Protein AF-A0A813BUU3-F1 (afdb_monomer)

Sequence (68 aa):
MGQRGMSKELFTQLARSSACPNEVLDSPALLVLAPDSMEFATAREINEKFCTQMEVVHGKGSHYNMMQ

Mean predicted aligned error: 10.61 Å

Secondary structure (DSSP, 8-state):
----PPPHHHHHHHHHHTSS-SS-EEEEEEEEE-TT-GGGTTHHHHHTTTEEEEEEEE-SS-TTTTT-

Structure (mmCIF, N/CA/C/O backbone):
data_AF-A0A813BUU3-F1
#
_entry.id   AF-A0A813BUU3-F1
#
loop_
_atom_site.group_PDB
_atom_site.id
_atom_site.type_symbol
_atom_site.label_atom_id
_atom_site.label_alt_id
_atom_site.label_comp_id
_atom_site.label_asym_id
_atom_site.label_entity_id
_atom_site.label_seq_id
_atom_site.pdbx_PDB_ins_code
_atom_site.Cartn_x
_atom_site.Cartn_y
_atom_site.Cartn_z
_atom_site.occupancy
_atom_site.B_iso_or_equiv
_atom_site.auth_seq_id
_atom_site.auth_comp_id
_atom_site.auth_asym_id
_atom_site.auth_atom_id
_atom_site.pdbx_PDB_model_num
ATOM 1 N N . MET A 1 1 ? 0.305 45.052 -5.819 1.00 38.41 1 MET A N 1
ATOM 2 C CA . MET A 1 1 ? -0.449 43.785 -5.961 1.00 38.41 1 MET A CA 1
ATOM 3 C C . MET A 1 1 ? 0.498 42.648 -5.608 1.00 38.41 1 MET A C 1
ATOM 5 O O . MET A 1 1 ? 1.419 42.401 -6.368 1.00 38.41 1 MET A O 1
ATOM 9 N N . GLY A 1 2 ? 0.375 42.054 -4.418 1.00 42.38 2 GLY A N 1
ATOM 10 C CA . GLY A 1 2 ? 1.284 40.999 -3.955 1.00 42.38 2 GLY A CA 1
ATOM 11 C C . GLY A 1 2 ? 0.581 39.647 -3.944 1.00 42.38 2 GLY A C 1
ATOM 12 O O . GLY A 1 2 ? -0.300 39.438 -3.114 1.00 42.38 2 GLY A O 1
ATOM 13 N N . GLN A 1 3 ? 0.960 38.735 -4.840 1.00 51.56 3 GLN A N 1
ATOM 14 C CA . GLN A 1 3 ? 0.611 37.324 -4.683 1.00 51.56 3 GLN A CA 1
ATOM 15 C C . GLN A 1 3 ? 1.489 36.754 -3.563 1.00 51.56 3 GLN A C 1
ATOM 17 O O . GLN A 1 3 ? 2.687 36.549 -3.745 1.00 51.56 3 GLN A O 1
ATOM 22 N N . ARG A 1 4 ? 0.907 36.532 -2.378 1.00 55.00 4 ARG A N 1
ATOM 23 C CA . ARG A 1 4 ? 1.539 35.688 -1.357 1.00 55.00 4 ARG A CA 1
ATOM 24 C C . ARG A 1 4 ? 1.439 34.249 -1.846 1.00 55.00 4 ARG A C 1
ATOM 26 O O . ARG A 1 4 ? 0.362 33.663 -1.812 1.00 55.00 4 ARG A O 1
ATOM 33 N N . GLY A 1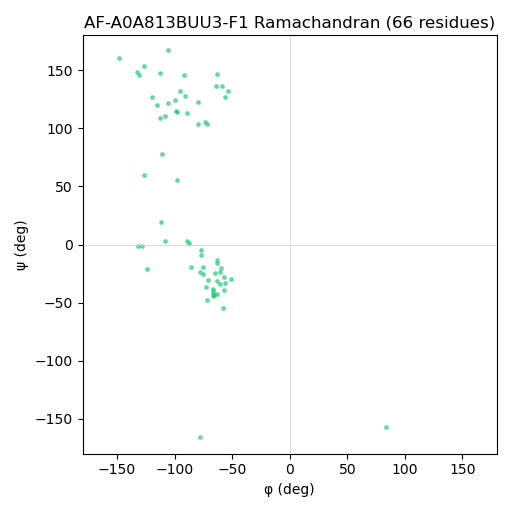 5 ? 2.552 33.714 -2.340 1.00 63.62 5 GLY A N 1
ATOM 34 C CA . GLY A 1 5 ? 2.675 32.288 -2.614 1.00 63.62 5 GLY A CA 1
ATOM 35 C C . GLY A 1 5 ? 2.441 31.491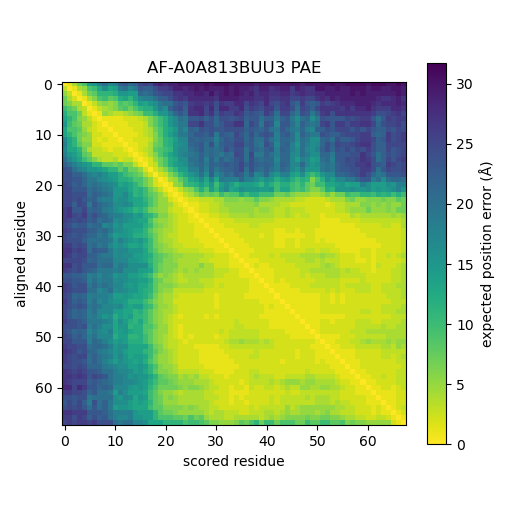 -1.331 1.00 63.62 5 GLY A C 1
ATOM 36 O O . GLY A 1 5 ? 2.912 31.870 -0.258 1.00 63.62 5 GLY A O 1
ATOM 37 N N . MET A 1 6 ? 1.679 30.409 -1.445 1.00 67.75 6 MET A N 1
ATOM 38 C CA . MET A 1 6 ? 1.458 29.462 -0.356 1.00 67.75 6 MET A CA 1
ATOM 39 C C . MET A 1 6 ? 2.797 28.800 0.005 1.00 67.75 6 MET A C 1
ATOM 41 O O . MET A 1 6 ? 3.565 28.451 -0.896 1.00 67.75 6 MET A O 1
ATOM 45 N N . SER A 1 7 ? 3.116 28.650 1.297 1.00 76.69 7 SER A N 1
ATOM 46 C CA . SER A 1 7 ? 4.378 28.005 1.683 1.00 76.69 7 SER A CA 1
ATOM 47 C C . SER A 1 7 ? 4.389 26.546 1.215 1.00 76.69 7 SER A C 1
ATOM 49 O O . SER A 1 7 ? 3.350 25.881 1.183 1.00 76.69 7 SER A O 1
ATOM 51 N N . LYS A 1 8 ? 5.568 26.028 0.851 1.00 64.19 8 LYS A N 1
ATOM 52 C CA . LYS A 1 8 ? 5.728 24.627 0.420 1.00 64.19 8 LYS A CA 1
ATOM 53 C C . LYS A 1 8 ? 5.228 23.640 1.478 1.00 64.19 8 LYS A C 1
ATOM 55 O O . LYS A 1 8 ? 4.686 22.597 1.127 1.00 64.19 8 LYS A O 1
ATOM 60 N N . GLU A 1 9 ? 5.365 23.982 2.756 1.00 63.28 9 GLU A N 1
ATOM 61 C CA . GLU A 1 9 ? 4.850 23.185 3.872 1.00 63.28 9 GLU A CA 1
ATOM 62 C C . GLU A 1 9 ? 3.326 23.150 3.891 1.00 63.28 9 GLU A C 1
ATOM 64 O O . GLU A 1 9 ? 2.760 22.067 4.010 1.00 63.28 9 GLU A O 1
ATOM 69 N N . LEU A 1 10 ? 2.662 24.290 3.680 1.00 58.41 10 LEU A N 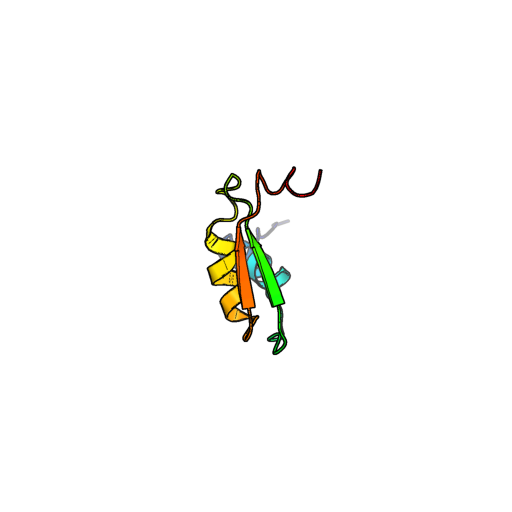1
ATOM 70 C CA . LEU A 1 10 ? 1.203 24.360 3.628 1.00 58.41 10 LEU A CA 1
ATOM 71 C C . LEU A 1 10 ? 0.646 23.618 2.405 1.00 58.41 10 LEU A C 1
ATOM 73 O O . LEU A 1 10 ? -0.329 22.883 2.525 1.00 58.41 10 LEU A O 1
ATOM 77 N N . PHE A 1 11 ? 1.304 23.723 1.247 1.00 64.38 11 PHE A N 1
ATOM 78 C CA . PHE A 1 11 ? 0.935 22.940 0.063 1.00 64.38 11 PHE A CA 1
ATOM 79 C C . PHE A 1 11 ? 1.108 21.431 0.298 1.00 64.38 11 PHE A C 1
ATOM 81 O O . PHE A 1 11 ? 0.230 20.642 -0.037 1.00 64.38 11 PHE A O 1
ATOM 88 N N . THR A 1 12 ? 2.210 21.026 0.935 1.00 57.56 12 THR A N 1
ATOM 89 C CA . THR A 1 12 ? 2.475 19.617 1.264 1.00 57.56 12 THR A CA 1
ATOM 90 C C . THR A 1 12 ? 1.482 19.084 2.299 1.00 57.56 12 THR A C 1
ATOM 92 O O . THR A 1 12 ? 1.036 17.945 2.192 1.00 57.56 12 THR A O 1
ATOM 95 N N . GLN A 1 13 ? 1.101 19.894 3.290 1.00 53.56 13 GLN A N 1
ATOM 96 C CA . GLN A 1 13 ? 0.078 19.541 4.274 1.00 53.56 13 GLN A CA 1
ATOM 97 C C . GLN A 1 13 ? -1.301 19.387 3.632 1.00 53.56 13 GLN A C 1
ATOM 99 O O . GLN A 1 13 ? -1.978 18.404 3.916 1.00 53.56 13 GLN A O 1
ATOM 104 N N . LEU A 1 14 ? -1.686 20.294 2.730 1.00 54.44 14 LEU A N 1
ATOM 105 C CA . LEU A 1 14 ? -2.962 20.210 2.019 1.00 54.44 14 LEU A CA 1
ATOM 106 C C . LEU A 1 14 ? -3.012 19.003 1.073 1.00 54.44 14 LEU A C 1
ATOM 108 O O . LEU A 1 14 ? -3.988 18.258 1.083 1.00 54.44 14 LEU A O 1
ATOM 112 N N . ALA A 1 15 ? -1.930 18.740 0.336 1.00 58.84 15 ALA A N 1
ATOM 113 C CA . ALA A 1 15 ? -1.808 17.546 -0.499 1.00 58.84 15 ALA A CA 1
ATOM 114 C C . ALA A 1 15 ? -1.893 16.245 0.322 1.00 58.84 15 ALA A C 1
ATOM 116 O O . ALA A 1 15 ? -2.449 15.257 -0.147 1.00 58.84 15 ALA A O 1
ATOM 117 N N . ARG A 1 16 ? -1.391 16.249 1.565 1.00 52.81 16 ARG A N 1
ATOM 118 C CA . ARG A 1 16 ? -1.549 15.128 2.506 1.00 52.81 16 ARG A CA 1
ATOM 119 C C . ARG A 1 16 ? -2.971 15.018 3.059 1.00 52.81 16 ARG A C 1
ATOM 121 O O . ARG A 1 16 ? -3.448 13.907 3.247 1.00 52.81 16 ARG A O 1
ATOM 128 N N . SER A 1 17 ? -3.652 16.136 3.319 1.00 50.50 17 SER A N 1
ATOM 129 C CA . SER A 1 17 ? -4.997 16.129 3.910 1.00 50.50 17 SER A CA 1
ATOM 130 C C . SER A 1 17 ? -6.107 15.786 2.918 1.00 50.50 17 SER A C 1
ATOM 132 O O . SER A 1 17 ? -7.158 15.322 3.336 1.00 50.50 17 SER A O 1
ATOM 134 N N . SER A 1 18 ? -5.903 15.993 1.615 1.00 53.59 18 SER A N 1
ATOM 135 C CA . SER A 1 18 ? -6.940 15.726 0.607 1.00 53.59 18 SER A CA 1
ATOM 136 C C . SER A 1 18 ? -7.132 14.243 0.266 1.00 53.59 18 SER A C 1
ATOM 138 O O . SER A 1 18 ? -8.080 13.921 -0.443 1.00 53.59 18 SER A O 1
ATOM 140 N N . AL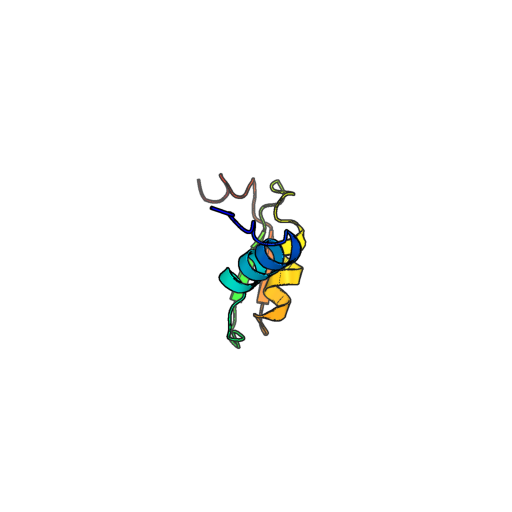A A 1 19 ? -6.259 13.351 0.746 1.00 54.88 19 ALA A N 1
ATOM 141 C CA . ALA A 1 19 ? -6.302 11.919 0.432 1.00 54.88 19 ALA A CA 1
ATOM 142 C C . ALA A 1 19 ? -6.275 10.996 1.664 1.00 54.88 19 ALA A C 1
ATOM 144 O O . ALA A 1 19 ? -6.328 9.779 1.502 1.00 54.88 19 ALA A O 1
ATOM 145 N N . CYS A 1 20 ? -6.187 11.537 2.884 1.00 58.34 20 CYS A N 1
ATOM 146 C CA . CYS A 1 20 ? -6.290 10.722 4.092 1.00 58.34 20 CYS A CA 1
ATOM 147 C C . CYS A 1 20 ? -7.767 10.418 4.381 1.00 58.34 20 CYS A C 1
ATOM 149 O O . CYS A 1 20 ? -8.543 11.361 4.554 1.00 58.34 20 CYS A O 1
ATOM 151 N N . PRO A 1 21 ? -8.167 9.139 4.466 1.00 62.50 21 PRO A N 1
ATOM 152 C CA . PRO A 1 21 ? -9.476 8.774 4.986 1.00 62.50 21 PRO A CA 1
ATOM 153 C C . PRO A 1 21 ? -9.681 9.403 6.368 1.00 62.50 21 PRO A C 1
ATOM 155 O O . PRO A 1 21 ? -8.809 9.318 7.232 1.00 62.50 21 PRO A O 1
ATOM 158 N N . ASN A 1 22 ? -10.836 10.035 6.583 1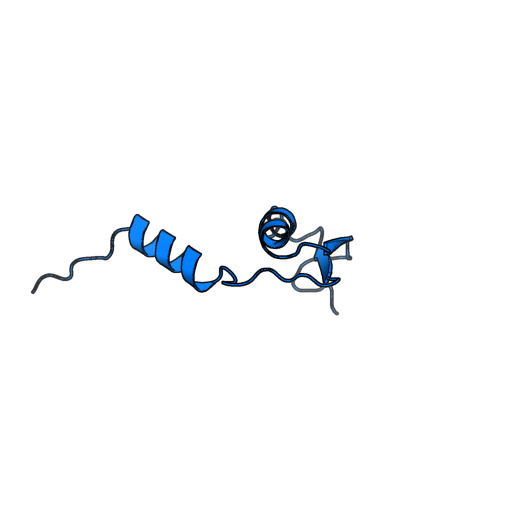.00 69.00 22 ASN A N 1
ATOM 159 C CA . ASN A 1 22 ? -11.220 10.536 7.909 1.00 69.00 22 ASN A CA 1
ATOM 160 C C . ASN A 1 22 ? -11.717 9.410 8.833 1.00 69.00 22 ASN A C 1
ATOM 162 O O . ASN A 1 22 ? -12.006 9.659 10.001 1.00 69.00 22 ASN A O 1
ATOM 166 N N . GLU A 1 23 ? -11.832 8.188 8.313 1.00 77.81 23 GLU A N 1
ATOM 167 C CA . GLU A 1 23 ? -12.443 7.047 8.984 1.00 77.81 23 GLU A CA 1
ATOM 168 C C . GLU A 1 23 ? -11.553 5.808 8.868 1.00 77.81 23 GLU A C 1
ATOM 170 O O . GLU A 1 23 ? -10.833 5.620 7.885 1.00 77.81 23 GLU A O 1
ATOM 175 N N . VAL A 1 24 ? -11.619 4.969 9.900 1.00 87.88 24 VAL A N 1
ATOM 176 C CA . VAL A 1 24 ? -10.994 3.647 9.929 1.00 87.88 24 VAL A CA 1
ATOM 177 C C . VAL A 1 24 ? -12.010 2.632 9.401 1.00 87.88 24 VAL A C 1
ATOM 179 O O . VAL A 1 24 ? -13.138 2.564 9.885 1.00 87.88 24 VAL A O 1
ATOM 182 N N . LEU A 1 25 ? -11.604 1.839 8.416 1.00 87.62 25 LEU A N 1
ATOM 183 C CA . LEU A 1 25 ? -12.329 0.690 7.902 1.00 87.62 25 LEU A CA 1
ATOM 184 C C . LEU A 1 25 ? -12.121 -0.510 8.836 1.00 87.62 25 LEU A C 1
ATOM 186 O O . LEU A 1 25 ? -11.066 -1.150 8.817 1.00 87.62 25 LEU A O 1
ATOM 190 N N . ASP A 1 26 ? -13.147 -0.815 9.633 1.00 90.88 26 ASP A N 1
ATOM 191 C CA . ASP A 1 26 ? -13.181 -1.985 10.519 1.00 90.88 26 ASP A CA 1
ATOM 192 C C . ASP A 1 26 ? -13.947 -3.166 9.909 1.00 90.88 26 ASP A C 1
ATOM 194 O O . ASP A 1 26 ? -14.930 -3.674 10.448 1.00 90.88 26 ASP A O 1
ATOM 198 N N . SER A 1 27 ? -13.528 -3.574 8.715 1.00 91.94 27 SER A N 1
ATOM 199 C CA . SER A 1 27 ? -14.069 -4.737 8.019 1.00 91.94 27 SER A CA 1
ATOM 200 C C . SER A 1 27 ? -12.990 -5.402 7.160 1.00 91.94 27 SER A C 1
ATOM 202 O O . SER A 1 27 ? -11.970 -4.769 6.866 1.00 91.94 27 SER A O 1
ATOM 204 N N . PRO A 1 28 ? -13.177 -6.678 6.764 1.00 96.50 28 PRO A N 1
ATOM 205 C CA . PRO A 1 28 ? -12.215 -7.378 5.924 1.00 96.50 28 PRO A CA 1
ATOM 206 C C . PRO A 1 28 ? -11.939 -6.633 4.616 1.00 96.50 28 PRO A C 1
ATOM 208 O O . PRO A 1 28 ? -12.857 -6.328 3.852 1.00 96.50 28 PRO A O 1
ATOM 211 N N . ALA A 1 29 ? -10.660 -6.392 4.345 1.00 95.44 29 ALA A N 1
ATOM 212 C CA . ALA A 1 29 ? -10.178 -5.740 3.136 1.00 95.44 29 ALA A CA 1
ATOM 213 C C . ALA A 1 29 ? -9.033 -6.544 2.512 1.00 95.44 29 ALA A C 1
ATOM 215 O O . ALA A 1 29 ? -8.216 -7.133 3.217 1.00 95.44 29 ALA A O 1
ATOM 216 N N . LEU A 1 30 ? -8.949 -6.533 1.181 1.00 96.06 30 LEU A N 1
ATOM 217 C CA . LEU A 1 30 ? -7.859 -7.155 0.433 1.00 96.06 30 LEU A CA 1
ATOM 218 C C . LEU A 1 30 ? -7.063 -6.079 -0.307 1.00 96.06 30 LEU A C 1
ATOM 220 O O . LEU A 1 30 ? -7.603 -5.380 -1.164 1.00 96.06 30 LEU A O 1
ATOM 224 N N . LEU A 1 31 ? -5.771 -5.979 -0.006 1.00 95.50 31 LEU A N 1
ATOM 225 C CA . LEU A 1 31 ? -4.818 -5.142 -0.722 1.00 95.50 31 LEU A CA 1
ATOM 226 C C . LEU A 1 31 ? -4.032 -5.994 -1.722 1.00 95.50 31 LEU A C 1
ATOM 228 O O . LEU A 1 31 ? -3.245 -6.859 -1.337 1.00 95.50 31 LEU A O 1
ATOM 232 N N . VAL A 1 32 ? -4.215 -5.718 -3.014 1.00 95.12 32 VAL A N 1
ATOM 233 C CA . VAL A 1 32 ? -3.465 -6.366 -4.097 1.00 95.12 32 VAL A CA 1
ATOM 234 C C . VAL A 1 32 ? -2.318 -5.455 -4.527 1.00 95.12 32 VAL A C 1
ATOM 236 O O . VAL A 1 32 ? -2.546 -4.371 -5.060 1.00 95.12 32 VAL A O 1
ATOM 239 N N . LEU A 1 33 ? -1.081 -5.893 -4.303 1.00 94.75 33 LEU A N 1
ATOM 240 C CA . LEU A 1 33 ? 0.124 -5.157 -4.679 1.00 94.75 33 LEU A CA 1
ATOM 241 C C . LEU A 1 33 ? 0.652 -5.633 -6.032 1.00 94.75 33 LEU A C 1
ATOM 243 O O . LEU A 1 33 ? 0.800 -6.833 -6.266 1.00 94.75 33 LEU A O 1
ATOM 247 N N . ALA A 1 34 ? 0.966 -4.684 -6.909 1.00 95.56 34 ALA A N 1
ATOM 248 C CA . ALA A 1 34 ? 1.642 -4.949 -8.170 1.00 95.56 34 ALA A CA 1
ATOM 249 C C . ALA A 1 34 ? 3.168 -4.888 -7.958 1.00 95.56 34 ALA A C 1
ATOM 251 O O . ALA A 1 34 ? 3.679 -3.806 -7.655 1.00 95.56 34 ALA A O 1
ATOM 252 N N . PRO A 1 35 ? 3.903 -6.010 -8.081 1.00 93.06 35 PRO A N 1
ATOM 253 C CA . PRO A 1 35 ? 5.327 -6.059 -7.739 1.00 93.06 35 PRO A CA 1
ATOM 254 C C . PRO A 1 35 ? 6.209 -5.185 -8.640 1.00 93.06 35 PRO A C 1
ATOM 256 O O . PRO A 1 35 ? 7.266 -4.746 -8.195 1.00 93.06 35 PRO A O 1
ATOM 259 N N . ASP A 1 36 ? 5.771 -4.882 -9.867 1.00 95.94 36 ASP A N 1
ATOM 260 C CA . ASP A 1 36 ? 6.569 -4.106 -10.824 1.00 95.94 36 ASP A CA 1
ATOM 261 C C . ASP A 1 36 ? 6.378 -2.580 -10.675 1.00 95.94 36 ASP A C 1
ATOM 263 O O . ASP A 1 36 ? 6.966 -1.808 -11.432 1.00 95.94 36 ASP A O 1
ATOM 267 N N . SER A 1 37 ? 5.565 -2.122 -9.712 1.00 93.62 37 SER A N 1
ATOM 268 C CA . SER A 1 37 ? 5.278 -0.698 -9.477 1.00 93.62 37 SER A CA 1
ATOM 269 C C . SER A 1 37 ? 5.881 -0.187 -8.170 1.00 93.62 37 SER A C 1
ATOM 271 O O . SER A 1 37 ? 5.195 0.005 -7.160 1.00 93.62 37 SER A O 1
ATOM 273 N N . MET A 1 38 ? 7.190 0.064 -8.206 1.00 91.00 38 MET A N 1
ATOM 274 C CA . MET A 1 38 ? 7.971 0.545 -7.061 1.00 91.00 38 MET A CA 1
ATOM 275 C C . MET A 1 38 ? 7.495 1.899 -6.518 1.00 91.00 38 MET A C 1
ATOM 277 O O . MET A 1 38 ? 7.703 2.192 -5.340 1.00 91.00 38 MET A O 1
ATOM 281 N N . GLU A 1 39 ? 6.825 2.715 -7.333 1.00 92.25 39 GLU A N 1
ATOM 282 C CA . GLU A 1 39 ? 6.234 3.985 -6.908 1.00 92.25 39 GLU A CA 1
ATOM 283 C C . GLU A 1 39 ? 5.129 3.825 -5.842 1.00 92.25 39 GLU A C 1
ATOM 285 O O . GLU A 1 39 ? 4.812 4.788 -5.145 1.00 92.25 39 GLU A O 1
ATOM 290 N N . PHE A 1 40 ? 4.594 2.610 -5.658 1.00 90.06 40 PHE A N 1
ATOM 291 C CA . PHE A 1 40 ? 3.571 2.282 -4.658 1.00 90.06 40 PHE A CA 1
ATOM 292 C C . PHE A 1 40 ? 4.081 1.365 -3.532 1.00 90.06 40 PHE A C 1
ATOM 294 O O . PHE A 1 40 ? 3.278 0.766 -2.816 1.00 90.06 40 PHE A O 1
ATOM 301 N N . ALA A 1 41 ? 5.400 1.265 -3.322 1.00 88.69 41 ALA A N 1
ATOM 302 C CA . ALA A 1 41 ? 5.990 0.372 -2.313 1.00 88.69 41 ALA A CA 1
ATOM 303 C C . ALA A 1 41 ? 5.478 0.615 -0.874 1.00 88.69 41 ALA A C 1
ATOM 305 O O . ALA A 1 41 ? 5.415 -0.314 -0.072 1.00 88.69 41 ALA A O 1
ATOM 306 N N . THR A 1 42 ? 5.059 1.843 -0.550 1.00 91.75 42 THR A N 1
ATOM 307 C CA . THR A 1 42 ? 4.537 2.227 0.775 1.00 91.75 42 THR A CA 1
ATOM 308 C C . THR A 1 42 ? 3.023 2.038 0.921 1.00 91.75 42 THR A C 1
ATOM 310 O O . THR A 1 42 ? 2.458 2.363 1.967 1.00 91.75 42 THR A O 1
ATOM 313 N N . ALA A 1 43 ? 2.334 1.505 -0.097 1.00 92.06 43 ALA A N 1
ATOM 314 C CA . ALA A 1 43 ? 0.879 1.356 -0.084 1.00 92.06 43 ALA A CA 1
ATOM 315 C C . ALA A 1 43 ? 0.391 0.533 1.116 1.00 92.06 43 ALA A C 1
ATOM 317 O O . ALA A 1 43 ? -0.606 0.896 1.738 1.00 92.06 43 ALA A O 1
ATOM 318 N N . ARG A 1 44 ? 1.117 -0.525 1.494 1.00 94.25 44 ARG A N 1
ATOM 319 C CA . ARG A 1 44 ? 0.802 -1.326 2.683 1.00 94.25 44 ARG A CA 1
ATOM 320 C C . ARG A 1 44 ? 0.794 -0.479 3.958 1.00 94.25 44 ARG A C 1
ATOM 322 O O . ARG A 1 44 ? -0.216 -0.431 4.647 1.00 94.25 44 ARG A O 1
ATOM 329 N N . GLU A 1 45 ? 1.887 0.226 4.228 1.00 93.12 45 GLU A N 1
ATOM 330 C CA . GLU A 1 45 ? 2.084 1.029 5.446 1.00 93.12 45 GLU A CA 1
ATOM 331 C C . GLU A 1 45 ? 1.076 2.179 5.564 1.00 93.12 45 GLU A C 1
ATOM 333 O O . GLU A 1 45 ? 0.712 2.605 6.660 1.00 93.12 45 GLU A O 1
ATOM 338 N N . ILE A 1 46 ? 0.641 2.724 4.425 1.00 90.69 46 ILE A N 1
ATOM 339 C CA . ILE A 1 46 ? -0.391 3.759 4.390 1.00 90.69 46 ILE A CA 1
ATOM 340 C C . ILE A 1 46 ? -1.753 3.148 4.726 1.00 90.69 46 ILE A C 1
ATOM 342 O O . ILE A 1 46 ? -2.448 3.690 5.581 1.00 90.69 46 ILE A O 1
ATOM 346 N N . ASN A 1 47 ? -2.120 2.027 4.100 1.00 91.00 47 ASN A N 1
ATOM 347 C CA . ASN A 1 47 ? -3.430 1.403 4.300 1.00 91.00 47 ASN A CA 1
ATOM 348 C C . ASN A 1 47 ? -3.579 0.753 5.686 1.00 91.00 47 ASN A C 1
ATOM 350 O O . ASN A 1 47 ? -4.667 0.803 6.248 1.00 91.00 47 ASN A O 1
ATOM 354 N N . GLU A 1 48 ? -2.505 0.242 6.298 1.00 93.06 48 GLU A N 1
ATOM 355 C CA . GLU A 1 48 ? -2.526 -0.298 7.675 1.00 93.06 48 GLU A CA 1
ATOM 356 C C . GLU A 1 48 ? -2.961 0.740 8.730 1.00 93.06 48 GLU A C 1
ATOM 358 O O . GLU A 1 48 ? -3.421 0.373 9.807 1.00 93.06 48 GLU A O 1
ATOM 363 N N . LYS A 1 49 ? -2.869 2.043 8.430 1.00 90.94 49 LYS A N 1
ATOM 364 C CA . LYS A 1 49 ? -3.349 3.113 9.326 1.00 90.94 49 LYS A CA 1
ATOM 365 C C . LYS A 1 49 ? -4.870 3.251 9.336 1.00 90.94 49 LYS A C 1
ATOM 367 O O . LYS A 1 49 ? -5.407 3.863 10.256 1.00 90.94 49 LYS A O 1
ATOM 372 N N . PHE A 1 50 ? -5.53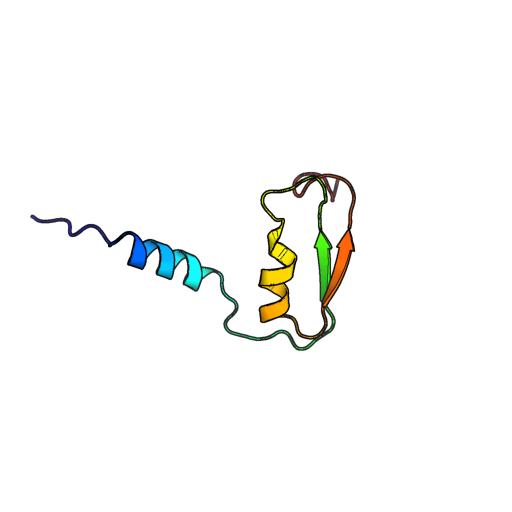7 2.733 8.309 1.00 90.25 50 PHE A N 1
ATOM 373 C CA . PHE A 1 50 ? -6.965 2.929 8.082 1.00 90.25 50 PHE A CA 1
ATOM 374 C C . PHE A 1 50 ? -7.734 1.614 7.979 1.00 90.25 50 PHE A C 1
ATOM 376 O O . PHE A 1 50 ? -8.929 1.633 8.207 1.00 90.25 50 PHE A O 1
ATOM 383 N N . CYS A 1 51 ? -7.094 0.482 7.684 1.00 93.19 51 CYS A N 1
ATOM 384 C CA . CYS A 1 51 ? -7.751 -0.817 7.547 1.00 93.19 51 CYS A CA 1
ATOM 385 C C . CYS A 1 51 ? -7.303 -1.754 8.675 1.00 93.19 51 CYS A C 1
ATOM 387 O O . CYS A 1 51 ? -6.165 -2.223 8.674 1.00 93.19 51 CYS A O 1
ATOM 389 N N . THR A 1 52 ? -8.191 -2.057 9.624 1.00 93.00 52 THR A N 1
ATOM 390 C CA . THR A 1 52 ? -7.852 -2.896 10.795 1.00 93.00 52 THR A CA 1
ATOM 391 C C . THR A 1 52 ? -7.734 -4.381 10.450 1.00 93.00 52 THR A C 1
ATOM 393 O O . THR A 1 52 ? -7.031 -5.121 11.136 1.00 93.00 52 THR A O 1
ATOM 396 N N . GLN A 1 53 ? -8.413 -4.820 9.386 1.00 95.06 53 GLN A N 1
ATOM 397 C CA . GLN A 1 53 ? -8.516 -6.217 8.960 1.00 95.06 53 GLN A CA 1
ATOM 398 C C . GLN A 1 53 ? -8.106 -6.364 7.486 1.00 95.06 53 GLN A C 1
ATOM 400 O O . GLN A 1 53 ? -8.900 -6.773 6.639 1.00 95.06 53 GLN A O 1
ATOM 405 N N . MET A 1 54 ? -6.866 -5.987 7.162 1.00 96.31 54 MET A N 1
ATOM 406 C CA . MET A 1 54 ? -6.344 -6.021 5.793 1.00 96.31 54 MET A CA 1
ATOM 407 C C . MET A 1 54 ? -5.476 -7.257 5.526 1.00 96.31 54 MET A C 1
ATOM 409 O O . MET A 1 54 ? -4.460 -7.469 6.188 1.00 96.31 54 MET A O 1
ATOM 413 N N . GLU A 1 55 ? -5.826 -8.026 4.499 1.00 97.75 55 GLU A N 1
ATOM 414 C CA . GLU A 1 55 ? -4.959 -9.043 3.901 1.00 97.75 55 GLU A CA 1
ATOM 415 C C . GLU A 1 55 ? -4.165 -8.439 2.735 1.00 97.75 55 GLU A C 1
ATOM 417 O O . GLU A 1 55 ? -4.663 -7.574 2.014 1.00 97.75 55 GLU A O 1
ATOM 422 N N . VAL A 1 56 ? -2.926 -8.894 2.534 1.00 96.19 56 VAL A N 1
ATOM 423 C CA . VAL A 1 56 ? -2.059 -8.427 1.445 1.00 96.19 56 VAL A CA 1
ATOM 424 C C . VAL A 1 56 ? -1.692 -9.588 0.535 1.00 96.19 56 VAL A C 1
ATOM 426 O O . VAL A 1 56 ? -1.124 -10.583 0.984 1.00 96.19 56 VAL A O 1
ATOM 429 N N . VAL A 1 57 ? -1.937 -9.422 -0.762 1.00 96.12 57 VAL A N 1
ATOM 430 C CA . VAL A 1 57 ? -1.537 -10.371 -1.807 1.00 96.12 57 VAL A CA 1
ATOM 431 C C . VAL A 1 57 ? -0.740 -9.661 -2.895 1.00 96.12 57 VAL A C 1
ATOM 433 O O . VAL A 1 57 ? -0.903 -8.464 -3.120 1.00 96.12 57 VAL A O 1
ATOM 436 N N . HIS A 1 58 ? 0.129 -10.399 -3.584 1.00 94.31 58 HIS A N 1
ATOM 437 C CA . HIS A 1 58 ? 0.916 -9.870 -4.697 1.00 94.31 58 HIS A CA 1
ATOM 438 C C . HIS A 1 58 ? 0.343 -10.392 -6.013 1.00 94.31 58 HIS A C 1
ATOM 440 O O . HIS A 1 58 ? 0.239 -11.602 -6.218 1.00 94.31 58 HIS A O 1
ATOM 446 N N . GLY A 1 59 ? -0.053 -9.468 -6.885 1.00 92.81 59 GLY A N 1
ATOM 447 C CA . GLY A 1 59 ? -0.471 -9.770 -8.247 1.00 92.81 59 GLY A CA 1
ATOM 448 C C . GLY A 1 59 ? 0.721 -10.031 -9.169 1.00 92.81 59 GLY A C 1
ATOM 449 O O . GLY A 1 59 ? 1.858 -10.214 -8.733 1.00 92.81 59 GLY A O 1
ATOM 450 N N . LYS A 1 60 ? 0.456 -10.020 -10.474 1.00 93.25 60 LYS A N 1
ATOM 451 C CA . LYS A 1 60 ? 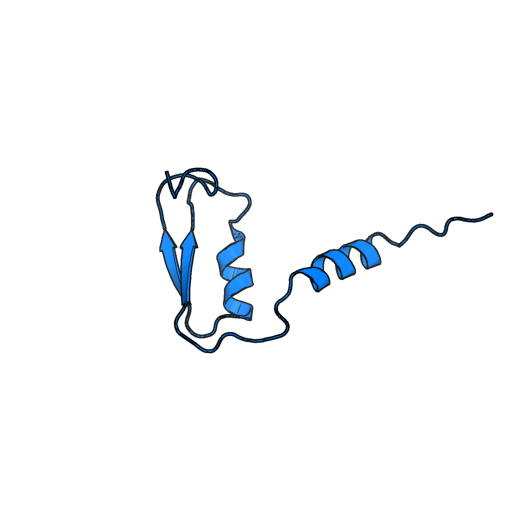1.490 -10.021 -11.515 1.00 93.25 60 LYS A CA 1
ATOM 452 C C . LYS A 1 60 ? 1.462 -8.689 -12.249 1.00 93.25 60 LYS A C 1
ATOM 454 O O . LYS A 1 60 ? 0.390 -8.115 -12.428 1.00 93.25 60 LYS A O 1
ATOM 459 N N . GLY A 1 61 ? 2.625 -8.241 -12.705 1.00 93.94 61 GLY A N 1
ATOM 460 C CA . GLY A 1 61 ? 2.748 -7.006 -13.460 1.00 93.94 61 GLY A CA 1
ATOM 461 C C . GLY A 1 61 ? 2.833 -5.757 -12.584 1.00 93.94 61 GLY A C 1
ATOM 462 O O . GLY A 1 61 ? 3.200 -5.781 -11.408 1.00 93.94 61 GLY A O 1
ATOM 463 N N . SER A 1 62 ? 2.466 -4.652 -13.208 1.00 95.56 62 SER A N 1
ATOM 464 C CA . SER A 1 62 ? 2.443 -3.289 -12.692 1.00 95.56 62 SER A CA 1
ATOM 465 C C . SER A 1 62 ? 1.013 -2.837 -12.399 1.00 95.56 62 SER A C 1
ATOM 467 O O . SER A 1 62 ? 0.040 -3.415 -12.887 1.00 95.56 62 SER A O 1
ATOM 469 N N . HIS A 1 63 ? 0.885 -1.725 -11.685 1.00 92.94 63 HIS A N 1
ATOM 470 C CA . HIS A 1 63 ? -0.379 -1.035 -11.442 1.00 92.94 63 HIS A CA 1
ATOM 471 C C . HIS A 1 63 ? -1.178 -0.764 -12.733 1.00 92.94 63 HIS A C 1
ATOM 473 O O . HIS A 1 63 ? -2.404 -0.755 -12.719 1.00 92.94 63 HIS A O 1
ATOM 479 N N . TYR A 1 64 ? -0.491 -0.589 -13.866 1.00 92.94 64 TYR A N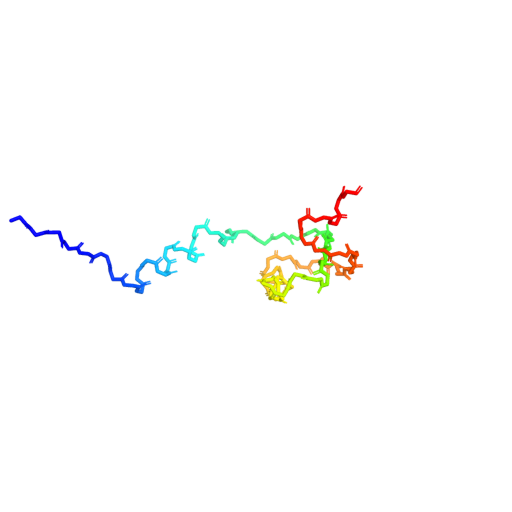 1
ATOM 480 C CA . TYR A 1 64 ? -1.103 -0.232 -15.148 1.00 92.94 64 TYR A CA 1
ATOM 481 C C . TYR A 1 64 ? -1.620 -1.430 -15.955 1.00 92.94 64 TYR A C 1
ATOM 483 O O . TYR A 1 64 ? -2.429 -1.245 -16.864 1.00 92.94 64 TYR A O 1
ATOM 491 N N . ASN A 1 65 ? -1.149 -2.647 -15.666 1.00 92.81 65 ASN A N 1
ATOM 492 C CA . ASN A 1 65 ? -1.453 -3.831 -16.479 1.00 92.81 65 ASN A CA 1
ATOM 493 C C . ASN A 1 65 ? -1.912 -5.059 -15.680 1.00 92.81 65 ASN A C 1
ATOM 495 O O . ASN A 1 65 ? -2.281 -6.049 -16.294 1.00 92.81 65 ASN A O 1
ATOM 499 N N . MET A 1 66 ? -1.974 -5.000 -14.346 1.00 91.06 66 MET A N 1
ATOM 500 C CA . MET A 1 66 ? -2.400 -6.137 -13.512 1.00 91.06 66 MET A CA 1
ATOM 501 C C . MET A 1 66 ? -3.852 -6.607 -13.734 1.00 91.06 66 MET A C 1
ATOM 503 O O . MET A 1 66 ? -4.224 -7.669 -13.243 1.00 91.06 66 MET A O 1
ATOM 507 N N . MET A 1 67 ? -4.672 -5.815 -14.434 1.00 87.50 67 MET A N 1
ATOM 508 C CA . MET A 1 67 ? -6.092 -6.086 -14.714 1.00 87.50 67 MET A CA 1
ATOM 509 C C . MET A 1 67 ? -6.376 -6.448 -16.183 1.00 87.50 67 MET A C 1
ATOM 511 O O . MET A 1 67 ? -7.544 -6.575 -16.552 1.00 87.50 67 MET A O 1
ATOM 515 N N . GLN A 1 68 ? -5.341 -6.537 -17.023 1.00 79.62 68 GLN A N 1
ATOM 516 C CA . GLN A 1 68 ? -5.448 -6.840 -18.456 1.00 79.62 68 GLN A CA 1
ATOM 517 C C . GLN A 1 68 ? -5.209 -8.328 -18.711 1.00 79.62 68 GLN A C 1
ATOM 519 O O . GLN A 1 68 ? -5.906 -8.877 -19.592 1.00 79.62 68 GLN A O 1
#

pLDDT: mean 81.22, std 17.17, range [38.41, 97.75]

Radius of gyration: 16.67 Å; Cα contacts (8 Å, |Δi|>4): 67; chains: 1; bounding box: 22×54×29 Å

Solvent-accessible surface area (backbone atoms only — not comparable to full-atom values): 4380 Å² total; per-residue (Å²): 138,82,85,80,75,78,52,71,66,58,54,52,51,51,65,53,59,77,72,55,74,97,59,70,42,86,50,85,41,80,46,77,40,33,77,68,33,70,93,52,70,60,51,62,72,58,45,60,77,32,33,79,42,62,48,82,47,75,58,60,50,26,82,90,52,56,88,114

Foldseek 3Di:
DDDPDDDPVRVVVVVVVVPQDPAAAADAEEAEAEPAEPVCVCVVVRNVVRYVHYDYDYAYHHPVPSVD

Nearest PDB structures (foldseek):
  5k3b-assembly1_B  TM=6.211E-01  e=3.699E-01  Rhodopseudomonas palustris CGA009
  5o2g-assembly1_B  TM=6.445E-01  e=6.325E-01  Rhodopseudomonas palustris
  5k3e-assembly1_A  TM=6.297E-01  e=6.7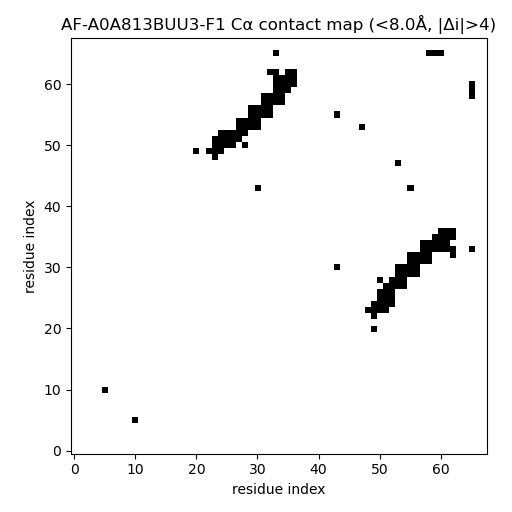64E-01  Rhodopseudomonas palustris CGA009
  7z2x-assembly1_B  TM=4.865E-01  e=1.323E+00  Lentilactobacillus buchneri
  7z2v-assembly1_B  TM=5.186E-01  e=3.616E+00  Lentilactobacillus buchneri

Organism: NCBI:txid1628268